Protein AF-A0A3E1KEG6-F1 (afdb_monomer_lite)

Foldseek 3Di:
DVVLVVVQQVVQWKKAKWKWFQDPNDTDTAWKWDWDDPDPPDIDIGIQDPRRIFRGKDWAAFDVVVCVVVVVDDPPDDDTDIDRIDGPDDDDGDMDIDMDIDPCCVSCVVSVPDDDDGHHDDDD

Structure (mmCIF, N/CA/C/O backbone):
data_AF-A0A3E1KEG6-F1
#
_entry.id   AF-A0A3E1KEG6-F1
#
loop_
_atom_site.group_PDB
_atom_site.id
_atom_site.type_symbol
_atom_site.label_atom_id
_atom_site.label_alt_id
_atom_site.label_comp_id
_atom_site.label_asym_id
_atom_site.label_entity_id
_atom_site.label_seq_id
_atom_site.pdbx_PDB_ins_code
_atom_site.Cartn_x
_atom_site.Cartn_y
_atom_site.Cartn_z
_atom_site.occupancy
_atom_site.B_iso_or_equiv
_atom_site.auth_seq_id
_atom_site.auth_comp_id
_atom_site.auth_asym_id
_atom_site.auth_atom_id
_atom_site.pdbx_PDB_model_num
ATOM 1 N N . MET A 1 1 ? 14.855 -6.630 -12.633 1.00 55.06 1 MET A N 1
ATOM 2 C CA . MET A 1 1 ? 13.921 -6.390 -11.505 1.00 55.06 1 MET A CA 1
ATOM 3 C C . MET A 1 1 ? 13.997 -4.936 -11.040 1.00 55.06 1 MET A C 1
ATOM 5 O O . MET A 1 1 ? 12.974 -4.272 -11.088 1.00 55.06 1 MET A O 1
ATOM 9 N N . ALA A 1 2 ? 15.188 -4.406 -10.714 1.00 62.53 2 ALA A N 1
ATOM 10 C CA . ALA A 1 2 ? 15.360 -2.998 -10.318 1.00 62.53 2 ALA A CA 1
ATOM 11 C C . ALA A 1 2 ? 14.877 -1.978 -11.373 1.00 62.53 2 ALA A C 1
ATOM 13 O O . ALA A 1 2 ? 14.214 -1.008 -11.029 1.00 62.53 2 ALA A O 1
ATOM 14 N N . GLU A 1 3 ? 15.127 -2.238 -12.661 1.00 75.69 3 GLU A N 1
ATOM 15 C CA . GLU A 1 3 ? 14.752 -1.324 -13.752 1.00 75.69 3 GLU A CA 1
ATOM 16 C C . GLU A 1 3 ? 13.232 -1.127 -13.895 1.00 75.69 3 GLU A C 1
ATOM 18 O O . GLU A 1 3 ? 12.767 -0.004 -14.073 1.00 75.69 3 GLU A O 1
ATOM 23 N N . ALA A 1 4 ? 12.444 -2.197 -13.739 1.00 82.62 4 ALA A N 1
ATOM 24 C CA . ALA A 1 4 ? 10.985 -2.120 -13.809 1.00 82.62 4 ALA A CA 1
ATOM 25 C C . ALA A 1 4 ? 10.396 -1.358 -12.611 1.00 82.62 4 ALA A C 1
ATOM 27 O O . ALA A 1 4 ? 9.516 -0.520 -12.785 1.00 82.62 4 ALA A O 1
ATOM 28 N N . ALA A 1 5 ? 10.910 -1.597 -11.401 1.00 84.06 5 ALA A N 1
ATOM 29 C CA . ALA A 1 5 ? 10.473 -0.874 -10.209 1.00 84.06 5 ALA A CA 1
ATOM 30 C C . ALA A 1 5 ? 10.813 0.624 -10.287 1.00 84.06 5 ALA A C 1
ATOM 32 O O . ALA A 1 5 ? 9.978 1.470 -9.960 1.00 84.06 5 ALA A O 1
ATOM 33 N N . ASP A 1 6 ? 12.004 0.966 -10.788 1.00 86.56 6 ASP A N 1
ATOM 34 C CA . ASP A 1 6 ? 12.378 2.358 -11.037 1.00 86.56 6 ASP A CA 1
ATOM 35 C C . ASP A 1 6 ? 11.494 3.013 -12.101 1.00 86.56 6 ASP A C 1
ATOM 37 O O . ASP A 1 6 ? 11.119 4.177 -11.941 1.00 86.56 6 ASP A O 1
ATOM 41 N N . ALA A 1 7 ? 11.129 2.288 -13.162 1.00 88.44 7 ALA A N 1
ATOM 42 C CA . ALA A 1 7 ? 10.196 2.776 -14.174 1.00 88.44 7 ALA A CA 1
ATOM 43 C C . ALA A 1 7 ? 8.805 3.054 -13.579 1.00 88.44 7 ALA A C 1
ATOM 45 O O . ALA A 1 7 ? 8.259 4.136 -13.795 1.00 88.44 7 ALA A O 1
ATOM 46 N N . LEU A 1 8 ? 8.266 2.136 -12.768 1.00 90.62 8 LEU A N 1
ATOM 47 C CA . LEU A 1 8 ? 6.974 2.309 -12.090 1.00 90.62 8 LEU A CA 1
ATOM 48 C C . LEU A 1 8 ? 6.974 3.504 -11.128 1.00 90.62 8 LEU A C 1
ATOM 50 O O . LEU A 1 8 ? 6.025 4.289 -11.120 1.00 90.62 8 LEU A O 1
ATOM 54 N N . ARG A 1 9 ? 8.052 3.693 -10.357 1.00 89.75 9 ARG A N 1
ATOM 55 C CA . ARG A 1 9 ? 8.211 4.862 -9.479 1.00 89.75 9 ARG A CA 1
ATOM 56 C C . ARG A 1 9 ? 8.274 6.166 -10.280 1.00 89.75 9 ARG A C 1
ATOM 58 O O . ARG A 1 9 ? 7.600 7.137 -9.940 1.00 89.75 9 ARG A O 1
ATOM 65 N N . LYS A 1 10 ? 9.055 6.195 -11.366 1.00 89.38 10 LYS A N 1
ATOM 66 C CA . LYS A 1 10 ? 9.184 7.371 -12.248 1.00 89.38 10 LYS A CA 1
ATOM 67 C C . LYS A 1 10 ? 7.881 7.722 -12.963 1.00 89.38 10 LYS A C 1
ATOM 69 O O . LYS A 1 10 ? 7.638 8.901 -13.200 1.00 89.38 10 LYS A O 1
ATOM 74 N N . ALA A 1 11 ? 7.053 6.726 -13.268 1.00 89.81 11 ALA A N 1
ATOM 75 C CA . ALA A 1 11 ? 5.766 6.919 -13.921 1.00 89.81 11 ALA A CA 1
ATOM 76 C C . ALA A 1 11 ? 4.729 7.642 -13.048 1.00 89.81 11 ALA A C 1
ATOM 78 O O . ALA A 1 11 ? 3.739 8.119 -13.590 1.00 89.81 11 ALA A O 1
ATOM 79 N N . LYS A 1 12 ? 4.950 7.745 -11.724 1.00 90.88 12 LYS A N 1
ATOM 80 C CA . LYS A 1 12 ? 4.058 8.446 -10.781 1.00 90.88 12 LYS A CA 1
ATOM 81 C C . LYS A 1 12 ? 2.587 8.058 -10.960 1.00 90.88 12 LYS A C 1
ATOM 83 O O . LYS A 1 12 ? 1.719 8.907 -11.120 1.00 90.88 12 LYS A O 1
ATOM 88 N N . ILE A 1 13 ? 2.339 6.749 -10.960 1.00 92.12 13 ILE A N 1
ATOM 89 C CA . ILE A 1 13 ? 1.006 6.173 -11.151 1.00 92.12 13 ILE A CA 1
ATOM 90 C C . ILE A 1 13 ? 0.112 6.644 -9.997 1.00 92.12 13 ILE A C 1
ATOM 92 O O . ILE A 1 13 ? 0.355 6.234 -8.860 1.00 92.12 13 ILE A O 1
ATOM 96 N N . PRO A 1 14 ? -0.897 7.495 -10.240 1.00 93.56 14 PRO A N 1
ATOM 97 C CA . PRO A 1 14 ? -1.737 7.996 -9.174 1.00 93.56 14 PRO A CA 1
ATOM 98 C C . PRO A 1 14 ? -2.696 6.899 -8.711 1.00 93.56 14 PRO A C 1
ATOM 100 O O . PRO A 1 14 ? -3.155 6.062 -9.494 1.00 93.56 14 PRO A O 1
ATOM 103 N N . ALA A 1 15 ? -3.025 6.922 -7.428 1.00 95.50 15 ALA A N 1
ATOM 104 C CA . ALA A 1 15 ? -4.007 6.038 -6.832 1.00 95.50 15 ALA A CA 1
ATOM 105 C C . ALA A 1 15 ? -4.859 6.793 -5.813 1.00 95.50 15 ALA A C 1
ATOM 107 O O . ALA A 1 15 ? -4.454 7.826 -5.280 1.00 95.50 15 ALA A O 1
ATOM 108 N N . LYS A 1 16 ? -6.036 6.247 -5.522 1.00 96.38 16 LYS A N 1
ATOM 109 C CA . LYS A 1 16 ? -6.786 6.563 -4.311 1.00 96.38 16 LYS A CA 1
ATOM 110 C C . LYS A 1 16 ? -6.788 5.342 -3.415 1.00 96.38 16 LYS A C 1
ATOM 112 O O . LYS A 1 16 ? -7.198 4.269 -3.861 1.00 96.38 16 LYS A O 1
ATOM 117 N N . VAL A 1 17 ? -6.309 5.509 -2.189 1.00 96.31 17 VAL A N 1
ATOM 118 C CA . VAL A 1 17 ? -6.234 4.455 -1.181 1.00 96.31 17 VAL A CA 1
ATOM 119 C C . VAL A 1 17 ? -6.957 4.925 0.065 1.00 96.31 17 VAL A C 1
ATOM 121 O O . VAL A 1 17 ? -6.618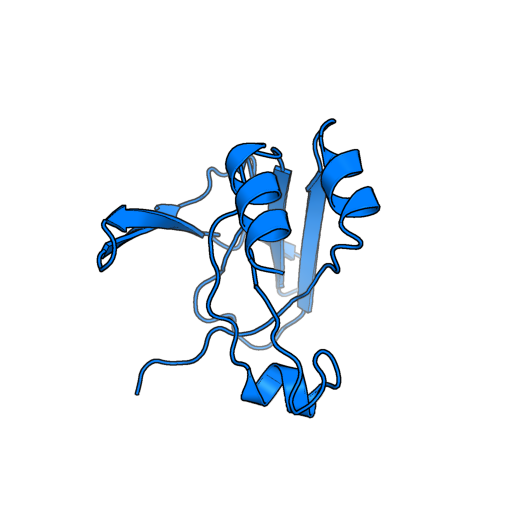 5.963 0.626 1.00 96.31 17 VAL A O 1
ATOM 124 N N . GLN A 1 18 ? -7.945 4.152 0.494 1.00 95.94 18 GLN A N 1
ATOM 125 C CA . GLN A 1 18 ? -8.698 4.402 1.715 1.00 95.94 18 GLN A CA 1
ATOM 126 C C . GLN A 1 18 ? -8.793 3.102 2.499 1.00 95.94 18 GLN A C 1
ATOM 128 O O . GLN A 1 18 ? -9.002 2.031 1.923 1.00 95.94 18 GLN A O 1
ATOM 133 N N . LEU A 1 19 ? -8.637 3.195 3.812 1.00 95.44 19 LEU A N 1
ATOM 134 C CA . LEU A 1 19 ? -8.743 2.058 4.707 1.00 95.44 19 LEU A CA 1
ATOM 135 C C . LEU A 1 19 ? -9.741 2.403 5.802 1.00 95.44 19 LEU A C 1
ATOM 137 O O . LEU A 1 19 ? -9.622 3.435 6.455 1.00 95.44 19 LEU A O 1
ATOM 141 N N . TYR A 1 20 ? -10.711 1.521 6.003 1.00 94.56 20 TYR A N 1
ATOM 142 C CA . TYR A 1 20 ? -11.704 1.661 7.057 1.00 94.56 20 TYR A CA 1
ATOM 143 C C . TYR A 1 20 ? -11.668 0.439 7.960 1.00 94.56 20 TYR A C 1
ATOM 145 O O . TYR A 1 20 ? -11.681 -0.690 7.470 1.00 94.56 20 TYR A O 1
ATOM 153 N N . GLN A 1 21 ? -11.661 0.656 9.268 1.00 94.38 21 GLN A N 1
ATOM 154 C CA . GLN A 1 21 ? -11.885 -0.390 10.254 1.00 94.38 21 GLN A CA 1
ATOM 155 C C . GLN A 1 21 ? -13.383 -0.528 10.508 1.00 94.38 21 GLN A C 1
ATOM 157 O O . GLN A 1 21 ? -14.091 0.468 10.659 1.00 94.38 21 GLN A O 1
ATOM 162 N N . ILE A 1 22 ? -13.878 -1.761 10.561 1.00 94.00 22 ILE A N 1
ATOM 163 C CA . ILE A 1 22 ? -15.266 -2.046 10.917 1.00 94.00 22 ILE A CA 1
ATOM 164 C C . ILE A 1 22 ? -15.340 -2.243 12.434 1.00 94.00 22 ILE A C 1
ATOM 166 O O . ILE A 1 22 ? -14.899 -3.267 12.958 1.00 94.00 22 ILE A O 1
ATOM 170 N N . GLU A 1 23 ? -15.938 -1.284 13.134 1.00 90.44 23 GLU A N 1
ATOM 171 C CA . GLU A 1 23 ? -16.158 -1.312 14.580 1.00 90.44 23 GLU A CA 1
ATOM 172 C C . GLU A 1 23 ? -17.654 -1.254 14.889 1.00 90.44 23 GLU A C 1
ATOM 174 O O . GLU A 1 23 ? -18.334 -0.297 14.531 1.00 90.44 23 GLU A O 1
ATOM 179 N N . GLN A 1 24 ? -18.188 -2.285 15.555 1.00 84.25 24 GLN A N 1
ATOM 180 C CA . GLN A 1 24 ? -19.588 -2.330 16.018 1.00 84.25 24 GLN A CA 1
ATOM 181 C C . GLN A 1 24 ? -20.622 -1.946 14.931 1.00 84.25 24 GLN A C 1
ATOM 183 O O . GLN A 1 24 ? -21.621 -1.282 15.203 1.00 84.25 24 GLN A O 1
ATOM 188 N N . GLY A 1 25 ? -20.373 -2.351 13.679 1.00 82.31 25 GLY A N 1
ATOM 189 C CA . GLY A 1 25 ? -21.246 -2.058 12.536 1.00 82.31 25 GLY A CA 1
ATOM 190 C C . GLY A 1 25 ? -21.064 -0.668 11.911 1.00 82.31 25 GLY A C 1
ATOM 191 O O . GLY A 1 25 ? -21.838 -0.301 11.030 1.00 82.31 25 GLY A O 1
ATOM 192 N N . ARG A 1 26 ? -20.056 0.102 12.332 1.00 89.06 26 ARG A N 1
ATOM 193 C CA . ARG A 1 26 ? -19.655 1.383 11.735 1.00 89.06 26 ARG A CA 1
ATOM 194 C C . ARG A 1 26 ? -18.272 1.274 11.106 1.00 89.06 26 ARG A C 1
ATOM 196 O O . ARG A 1 26 ? -17.449 0.472 11.531 1.00 89.06 26 ARG A O 1
ATOM 203 N N . THR A 1 27 ? -18.022 2.102 10.101 1.00 91.06 27 THR A N 1
ATOM 204 C CA . THR A 1 27 ? -16.705 2.252 9.478 1.00 91.06 27 THR A CA 1
ATOM 205 C C . THR A 1 27 ? -15.987 3.452 10.080 1.00 91.06 27 THR A C 1
ATOM 207 O O . THR A 1 27 ? -16.487 4.574 9.987 1.00 91.06 27 THR A O 1
ATOM 210 N N . VAL A 1 28 ? -14.823 3.216 10.675 1.00 92.12 28 VAL A N 1
ATOM 211 C CA . VAL A 1 28 ? -13.912 4.252 11.171 1.00 92.12 28 VAL A CA 1
ATOM 212 C C . VAL A 1 28 ? -12.765 4.383 10.178 1.00 92.12 28 VAL A C 1
ATOM 214 O O . VAL A 1 28 ? -12.163 3.382 9.798 1.00 92.12 28 VAL A O 1
ATOM 217 N N . GLU A 1 29 ? -12.496 5.600 9.712 1.00 92.75 29 GLU A N 1
ATOM 218 C CA . GLU A 1 29 ? -11.382 5.858 8.799 1.00 92.75 29 GLU A CA 1
ATOM 219 C C . GLU A 1 29 ? -10.045 5.636 9.510 1.00 92.75 29 GLU A C 1
ATOM 221 O O . GLU A 1 29 ? -9.835 6.104 10.630 1.00 92.75 29 GLU A O 1
ATOM 226 N N . VAL A 1 30 ? -9.149 4.904 8.854 1.00 93.69 30 VAL A N 1
ATOM 227 C CA . VAL A 1 30 ? -7.801 4.637 9.344 1.00 93.69 30 VAL A CA 1
ATOM 228 C C . VAL A 1 30 ? -6.841 5.606 8.675 1.00 93.69 30 VAL A C 1
ATOM 230 O O . VAL A 1 30 ? -6.792 5.696 7.449 1.00 93.69 30 VAL A O 1
ATOM 233 N N . GLU A 1 31 ? -6.038 6.298 9.483 1.00 94.12 31 GLU A N 1
ATOM 234 C CA . GLU A 1 31 ? -4.997 7.175 8.962 1.00 94.12 31 GLU A CA 1
ATOM 235 C C . GLU A 1 31 ? -3.960 6.362 8.178 1.00 94.12 31 GLU A C 1
ATOM 237 O O . GLU A 1 31 ? -3.330 5.435 8.694 1.00 94.12 31 GLU A O 1
ATOM 242 N N . LEU A 1 32 ? -3.773 6.740 6.915 1.00 94.81 32 LEU A N 1
ATOM 243 C CA . LEU A 1 32 ? -2.748 6.178 6.055 1.00 94.81 32 LEU A CA 1
ATOM 244 C C . LEU A 1 32 ? -1.607 7.175 5.879 1.00 94.81 32 LEU A C 1
ATOM 246 O O . LEU A 1 32 ? -1.799 8.388 5.818 1.00 94.81 32 LEU A O 1
ATOM 250 N N . LYS A 1 33 ? -0.400 6.643 5.744 1.00 94.12 33 LYS A N 1
ATOM 251 C CA . LYS A 1 33 ? 0.829 7.386 5.487 1.00 94.12 33 LYS A CA 1
ATOM 252 C C . LYS A 1 33 ? 1.503 6.847 4.242 1.00 94.12 33 LYS A C 1
ATOM 254 O O . LYS A 1 33 ? 1.283 5.712 3.829 1.00 94.12 33 LYS A O 1
ATOM 259 N N . ARG A 1 34 ? 2.377 7.650 3.659 1.00 92.62 34 ARG A N 1
ATOM 260 C CA . ARG A 1 34 ? 3.272 7.235 2.583 1.00 92.62 34 ARG A CA 1
ATOM 261 C C . ARG A 1 34 ? 4.699 7.616 2.928 1.00 92.62 34 ARG A C 1
ATOM 263 O O . ARG A 1 34 ? 4.945 8.695 3.469 1.00 92.62 34 ARG A O 1
ATOM 270 N N . SER A 1 35 ? 5.633 6.745 2.583 1.00 89.56 35 SER A N 1
ATOM 271 C CA . SER A 1 35 ? 7.053 7.070 2.617 1.00 89.56 35 SER A CA 1
ATOM 272 C C . SER A 1 35 ? 7.401 8.005 1.470 1.00 89.56 35 SER A C 1
ATOM 274 O O . SER A 1 35 ? 6.920 7.815 0.356 1.00 89.56 35 SER A O 1
ATOM 276 N N . ARG A 1 36 ? 8.302 8.949 1.704 1.00 87.56 36 ARG A N 1
ATOM 277 C CA . ARG A 1 36 ? 8.965 9.745 0.678 1.00 87.56 36 ARG A CA 1
ATOM 278 C C . ARG A 1 36 ? 10.457 9.748 0.968 1.00 87.56 36 ARG A C 1
ATOM 280 O O . ARG A 1 36 ? 10.888 10.223 2.014 1.00 87.56 36 ARG A O 1
ATOM 287 N N . TRP A 1 37 ? 11.252 9.238 0.038 1.00 79.25 37 TRP A N 1
ATOM 288 C CA . TRP A 1 37 ? 12.707 9.276 0.168 1.00 79.25 37 TRP A CA 1
ATOM 289 C C . TRP A 1 37 ? 13.205 10.693 -0.126 1.00 79.25 37 TRP A C 1
ATOM 291 O O . TRP A 1 37 ? 13.071 11.183 -1.248 1.00 79.25 37 TRP A O 1
ATOM 301 N N . VAL A 1 38 ? 13.751 11.362 0.890 1.00 82.12 38 VAL A N 1
ATOM 302 C CA . VAL A 1 38 ? 14.325 12.715 0.771 1.00 82.12 38 VAL A CA 1
ATOM 303 C C . VAL A 1 38 ? 15.813 12.627 0.423 1.00 82.12 38 VAL A C 1
ATOM 305 O O . VAL A 1 38 ? 16.322 13.420 -0.367 1.00 82.12 38 VAL A O 1
ATOM 308 N N . SER A 1 39 ? 16.503 11.607 0.936 1.00 78.19 39 SER A N 1
ATOM 309 C CA . SER A 1 39 ? 17.881 11.265 0.578 1.00 78.19 39 SER A CA 1
ATOM 310 C C . SER A 1 39 ? 18.082 9.747 0.620 1.00 78.19 39 SER A C 1
ATOM 312 O O . SER A 1 39 ? 17.171 9.007 0.977 1.00 78.19 39 SER A O 1
ATOM 314 N N . ARG A 1 40 ? 19.279 9.246 0.279 1.00 73.00 40 ARG A N 1
ATOM 315 C CA . ARG A 1 40 ? 19.577 7.797 0.294 1.00 73.00 40 ARG A CA 1
ATOM 316 C C . ARG A 1 40 ? 19.366 7.141 1.668 1.00 73.00 40 ARG A C 1
ATOM 318 O O . ARG A 1 40 ? 19.144 5.938 1.717 1.00 73.00 40 ARG A O 1
ATOM 325 N N . ASN A 1 41 ? 19.435 7.916 2.751 1.00 76.81 41 ASN A N 1
ATOM 326 C CA . ASN A 1 41 ? 19.343 7.416 4.124 1.00 76.81 41 ASN A CA 1
ATOM 327 C C . ASN A 1 41 ? 18.186 8.046 4.916 1.00 76.81 41 ASN A C 1
ATOM 329 O O . ASN A 1 41 ? 18.063 7.787 6.110 1.00 76.81 41 ASN A O 1
ATOM 333 N N . GLU A 1 42 ? 17.354 8.869 4.277 1.00 81.69 42 GLU A N 1
ATOM 334 C CA . GLU A 1 42 ? 16.304 9.630 4.949 1.00 81.69 42 GLU A CA 1
ATOM 335 C C . GLU A 1 42 ? 14.959 9.428 4.259 1.00 81.69 42 GLU A C 1
ATOM 337 O O . GLU A 1 42 ? 14.801 9.688 3.061 1.00 81.69 42 GLU A O 1
ATOM 342 N N . VAL A 1 43 ? 13.992 8.969 5.051 1.00 84.44 43 VAL A N 1
ATOM 343 C CA . VAL A 1 43 ? 12.613 8.737 4.634 1.00 84.44 43 VAL A CA 1
ATOM 344 C C . VAL A 1 43 ? 11.708 9.604 5.488 1.00 84.44 43 VAL A C 1
ATOM 346 O O . VAL A 1 43 ? 11.657 9.450 6.707 1.00 84.44 43 VAL A O 1
ATOM 349 N N . GLU A 1 44 ? 10.973 10.487 4.831 1.00 89.19 44 GLU A N 1
ATOM 350 C CA . GLU A 1 44 ? 9.892 11.257 5.424 1.00 89.19 44 GLU A CA 1
ATOM 351 C C . GLU A 1 44 ? 8.590 10.451 5.339 1.00 89.19 44 GLU A C 1
ATOM 353 O O . GLU A 1 44 ? 8.308 9.817 4.320 1.00 89.19 44 GLU A O 1
ATOM 358 N N . TRP A 1 45 ? 7.784 10.475 6.400 1.00 89.81 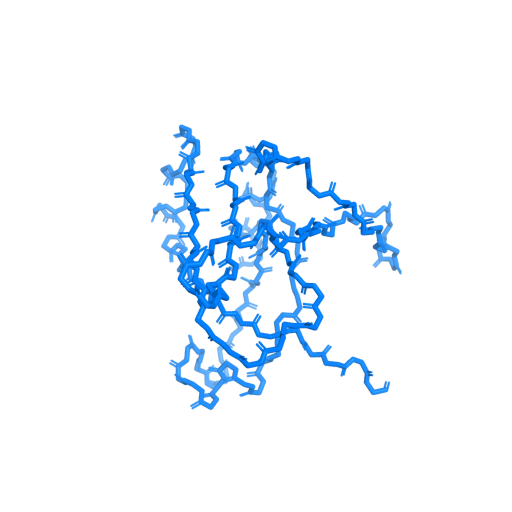45 TRP A N 1
ATOM 359 C CA . TRP A 1 45 ? 6.449 9.877 6.410 1.00 89.81 45 TRP A CA 1
ATOM 360 C C . TRP A 1 45 ? 5.406 10.977 6.319 1.00 89.81 45 TRP A C 1
ATOM 362 O O . TRP A 1 45 ? 5.298 11.813 7.212 1.00 89.81 45 TRP A O 1
ATOM 372 N N . LEU A 1 46 ? 4.640 10.968 5.234 1.00 92.12 46 LEU A N 1
ATOM 373 C CA . LEU A 1 46 ? 3.603 11.955 4.963 1.00 92.12 46 LEU A CA 1
ATOM 374 C C . L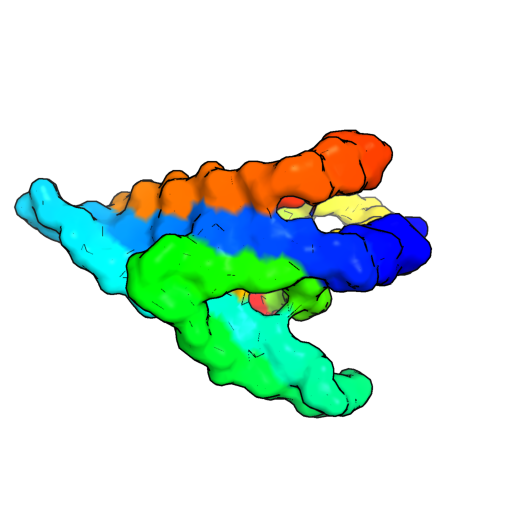EU A 1 46 ? 2.232 11.314 5.141 1.00 92.12 46 LEU A C 1
ATOM 376 O O . LEU A 1 46 ? 1.968 10.270 4.543 1.00 92.12 46 LEU A O 1
ATOM 380 N N . THR A 1 47 ? 1.351 11.949 5.908 1.00 94.19 47 THR A N 1
ATOM 381 C CA . THR A 1 47 ? -0.054 11.539 5.998 1.00 94.19 47 THR A CA 1
ATOM 382 C C . THR A 1 47 ? -0.732 11.700 4.637 1.00 94.19 47 THR A C 1
ATOM 384 O O . THR A 1 47 ? -0.554 12.711 3.950 1.00 94.19 47 THR A O 1
ATOM 387 N N . ILE A 1 48 ? -1.474 10.678 4.221 1.00 94.44 48 ILE A N 1
ATOM 388 C CA . ILE A 1 48 ? -2.299 10.707 3.014 1.00 94.44 48 ILE A CA 1
ATOM 389 C C . ILE A 1 48 ? -3.550 11.543 3.326 1.00 94.44 48 ILE A C 1
ATOM 391 O O . ILE A 1 48 ? -4.122 11.383 4.404 1.00 94.44 48 ILE A O 1
ATOM 395 N N . PRO A 1 49 ? -3.979 12.454 2.434 1.00 92.69 49 PRO A N 1
ATOM 396 C CA . PRO A 1 49 ? -5.169 13.261 2.687 1.00 92.69 49 PRO A CA 1
ATOM 397 C C . PRO A 1 49 ? -6.432 12.391 2.800 1.00 92.69 49 PRO A C 1
ATOM 399 O O . PRO A 1 49 ? -6.481 11.290 2.258 1.00 92.69 49 PRO A O 1
ATOM 402 N N . ALA A 1 50 ? -7.483 12.909 3.441 1.00 89.19 50 ALA A N 1
ATOM 403 C CA . ALA A 1 50 ? -8.744 12.180 3.668 1.00 89.19 50 ALA A CA 1
ATOM 404 C C . ALA A 1 50 ? -9.463 11.726 2.375 1.00 89.19 50 ALA A C 1
ATOM 406 O O . ALA A 1 50 ? -10.292 10.820 2.380 1.00 89.19 50 ALA A O 1
ATOM 407 N N . ASP A 1 51 ? -9.146 12.332 1.228 1.00 92.38 51 ASP A N 1
ATOM 408 C CA . ASP A 1 51 ? -9.656 11.884 -0.074 1.00 92.38 51 ASP A CA 1
ATOM 409 C C . ASP A 1 51 ? -8.938 10.626 -0.613 1.00 92.38 51 ASP A C 1
ATOM 411 O O . ASP A 1 51 ? -9.284 10.119 -1.687 1.00 92.38 51 ASP A O 1
ATOM 415 N N . GLY A 1 52 ? -7.935 10.137 0.123 1.00 93.44 52 GLY A N 1
ATOM 416 C CA . GLY A 1 52 ? -7.127 8.967 -0.183 1.00 93.44 52 GLY A CA 1
ATOM 417 C C . GLY A 1 52 ? -6.105 9.182 -1.295 1.00 93.44 52 GLY A C 1
ATOM 418 O O . GLY A 1 52 ? -5.528 8.203 -1.769 1.00 93.44 52 GLY A O 1
ATOM 419 N N . THR A 1 53 ? -5.889 10.411 -1.775 1.00 95.06 53 THR A N 1
ATOM 420 C CA . THR A 1 53 ? -5.073 10.647 -2.973 1.00 95.06 53 THR A CA 1
ATOM 421 C C . THR A 1 53 ? -3.587 10.378 -2.719 1.00 95.06 53 THR A C 1
ATOM 423 O O . THR A 1 53 ? -2.937 11.007 -1.883 1.00 95.06 53 THR A O 1
ATOM 426 N N . VAL A 1 54 ? -3.018 9.484 -3.528 1.00 94.81 54 VAL A N 1
ATOM 427 C CA . VAL A 1 54 ? -1.599 9.126 -3.546 1.00 94.81 54 VAL A CA 1
ATOM 428 C C . VAL A 1 54 ? -1.039 9.391 -4.948 1.00 94.81 54 VAL A C 1
ATOM 430 O O . VAL A 1 54 ? -1.539 8.831 -5.922 1.00 94.81 54 VAL A O 1
ATOM 433 N N . PRO A 1 55 ? 0.016 10.208 -5.101 1.00 92.12 55 PRO A N 1
ATOM 434 C CA . PRO A 1 55 ? 0.516 10.600 -6.420 1.00 92.12 55 PRO A CA 1
ATOM 435 C C . PRO A 1 55 ? 1.455 9.570 -7.072 1.00 92.12 55 PRO A C 1
ATOM 437 O O . PRO A 1 55 ? 1.931 9.813 -8.175 1.00 92.12 55 PRO A O 1
ATOM 440 N N . GLY A 1 56 ? 1.810 8.476 -6.395 1.00 92.00 56 GLY A N 1
ATOM 441 C CA . GLY A 1 56 ? 2.771 7.512 -6.921 1.00 92.00 56 GLY A CA 1
ATOM 442 C C . GLY A 1 56 ? 3.209 6.448 -5.924 1.00 92.00 56 GLY A C 1
ATOM 443 O O . GLY A 1 56 ? 2.960 6.557 -4.724 1.00 92.00 56 GLY A O 1
ATOM 444 N N . LEU A 1 57 ? 3.894 5.442 -6.463 1.00 91.56 57 LEU A N 1
ATOM 445 C CA . LEU A 1 57 ? 4.541 4.363 -5.726 1.00 91.56 57 LEU A CA 1
ATOM 446 C C . LEU A 1 57 ? 5.902 4.794 -5.177 1.00 91.56 57 LEU A C 1
ATOM 448 O O . LEU A 1 57 ? 6.683 5.428 -5.885 1.00 91.56 57 LEU A O 1
ATOM 452 N N . GLU A 1 58 ? 6.217 4.366 -3.960 1.00 91.00 58 GLU A N 1
ATOM 453 C CA . GLU A 1 58 ? 7.513 4.583 -3.309 1.00 91.00 58 GLU A CA 1
ATOM 454 C C . GLU A 1 58 ? 8.096 3.257 -2.814 1.00 91.00 58 GLU A C 1
ATOM 456 O O . GLU A 1 58 ? 7.368 2.279 -2.649 1.00 91.00 58 GLU A O 1
ATOM 461 N N . ALA A 1 59 ? 9.416 3.197 -2.612 1.00 88.06 59 ALA A N 1
ATOM 462 C CA . ALA A 1 59 ? 10.068 1.964 -2.168 1.00 88.06 59 ALA A CA 1
ATOM 463 C C . ALA A 1 59 ? 9.551 1.535 -0.790 1.00 88.06 59 ALA A C 1
ATOM 465 O O . ALA A 1 59 ? 9.475 2.359 0.123 1.00 88.06 59 ALA A O 1
ATOM 466 N N . ALA A 1 60 ? 9.223 0.251 -0.663 1.00 86.50 60 ALA A N 1
ATOM 467 C CA . ALA A 1 60 ? 8.700 -0.348 0.556 1.00 86.50 60 ALA A CA 1
ATOM 468 C C . ALA A 1 60 ? 9.689 -1.350 1.167 1.00 86.50 60 ALA A C 1
ATOM 470 O O . ALA A 1 60 ? 10.630 -1.805 0.515 1.00 86.50 60 ALA A O 1
ATOM 471 N N . ASP A 1 61 ? 9.457 -1.666 2.434 1.00 82.62 61 ASP A N 1
ATOM 472 C CA . ASP A 1 61 ? 10.230 -2.585 3.265 1.00 82.62 61 ASP A CA 1
ATOM 473 C C . ASP A 1 61 ? 9.285 -3.555 3.991 1.00 82.62 61 ASP A C 1
ATOM 475 O O . ASP A 1 61 ? 9.236 -3.608 5.227 1.00 82.62 61 ASP A O 1
ATOM 479 N N . ALA A 1 62 ? 8.485 -4.301 3.222 1.00 86.06 62 ALA A N 1
ATOM 480 C CA . ALA A 1 62 ? 7.647 -5.329 3.816 1.00 86.06 62 ALA A CA 1
ATOM 481 C C . ALA A 1 62 ? 8.524 -6.417 4.451 1.00 86.06 62 ALA A C 1
ATOM 483 O O . ALA A 1 62 ? 9.666 -6.675 4.057 1.00 86.06 62 ALA A O 1
ATOM 484 N N . ASP A 1 63 ? 7.992 -7.040 5.493 1.00 87.12 63 ASP A N 1
ATOM 485 C CA . ASP A 1 63 ? 8.686 -8.081 6.222 1.00 87.12 63 ASP A CA 1
ATOM 486 C C . ASP A 1 63 ? 8.831 -9.335 5.353 1.00 87.12 63 ASP A C 1
ATOM 488 O O . ASP A 1 63 ? 7.879 -10.083 5.119 1.00 87.12 63 ASP A O 1
ATOM 492 N N . ARG A 1 64 ? 10.046 -9.557 4.842 1.00 86.12 64 ARG A N 1
ATOM 493 C CA . ARG A 1 64 ? 10.333 -10.654 3.910 1.00 86.12 64 ARG A CA 1
ATOM 494 C C . ARG A 1 64 ? 10.075 -12.030 4.522 1.00 86.12 64 ARG A C 1
ATOM 496 O O . ARG A 1 64 ? 9.692 -12.937 3.789 1.00 86.12 64 ARG A O 1
ATOM 503 N N . GLU A 1 65 ? 10.312 -12.196 5.821 1.00 87.38 65 GLU A N 1
ATOM 504 C CA . GLU A 1 65 ? 10.072 -13.459 6.527 1.00 87.38 65 GLU A CA 1
ATOM 505 C C . GLU A 1 65 ? 8.576 -13.790 6.523 1.00 87.38 65 GLU A C 1
ATOM 507 O O . GLU A 1 65 ? 8.190 -14.836 6.006 1.00 87.38 65 GLU A O 1
ATOM 512 N N . SER A 1 66 ? 7.730 -12.835 6.913 1.00 87.12 66 SER A N 1
ATOM 513 C CA . SER A 1 66 ? 6.269 -12.959 6.839 1.00 87.12 66 SER A CA 1
ATOM 514 C C . SER A 1 66 ? 5.779 -13.241 5.414 1.00 87.12 66 SER A C 1
ATOM 516 O O . SER A 1 66 ? 4.889 -14.065 5.203 1.00 87.12 66 SER A O 1
ATOM 518 N N . LEU A 1 67 ? 6.360 -12.584 4.402 1.00 88.62 67 LEU A N 1
ATOM 519 C CA . LEU A 1 67 ? 6.004 -12.837 3.002 1.00 88.62 67 LEU A CA 1
ATOM 520 C C . LEU A 1 67 ? 6.386 -14.252 2.536 1.00 88.62 67 LEU A C 1
ATOM 522 O O . LEU A 1 67 ? 5.660 -14.836 1.726 1.00 88.62 67 LEU A O 1
ATOM 526 N N . LEU A 1 68 ? 7.522 -14.787 3.000 1.00 89.50 68 LEU A N 1
ATOM 527 C CA . LEU A 1 68 ? 7.966 -16.154 2.701 1.00 89.50 68 LEU A CA 1
ATOM 528 C C . LEU A 1 68 ? 7.040 -17.178 3.361 1.00 89.50 68 LEU A C 1
ATOM 530 O O . LEU A 1 68 ? 6.594 -18.107 2.690 1.00 89.50 68 LEU A O 1
ATOM 534 N N . GLU A 1 69 ? 6.718 -16.990 4.642 1.00 87.88 69 GLU A N 1
ATOM 535 C CA . GLU A 1 69 ? 5.805 -17.862 5.391 1.00 87.88 69 GLU A CA 1
ATOM 536 C C . GLU A 1 69 ? 4.398 -17.886 4.779 1.00 87.88 69 GLU A C 1
ATOM 538 O O . GLU A 1 69 ? 3.774 -18.942 4.689 1.00 87.88 69 GLU A O 1
ATOM 543 N N . ALA A 1 70 ? 3.924 -16.742 4.275 1.00 87.25 70 ALA A N 1
ATOM 544 C CA . ALA A 1 70 ? 2.651 -16.633 3.565 1.00 87.25 70 ALA A CA 1
ATOM 545 C C . ALA A 1 70 ? 2.688 -17.179 2.120 1.00 87.25 70 ALA A C 1
ATOM 547 O O . ALA A 1 70 ? 1.666 -17.165 1.432 1.00 87.25 70 ALA A O 1
ATOM 548 N N . GLY A 1 71 ? 3.851 -17.617 1.621 1.00 87.69 71 GLY A N 1
ATOM 549 C CA . GLY A 1 71 ? 4.024 -18.098 0.246 1.00 87.69 71 GLY A CA 1
ATOM 550 C C . GLY A 1 71 ? 3.860 -17.014 -0.828 1.00 87.69 71 GLY A C 1
ATOM 551 O O . GLY A 1 71 ? 3.666 -17.328 -2.004 1.00 87.69 71 GLY A O 1
ATOM 552 N N . LEU A 1 72 ? 3.926 -15.734 -0.447 1.00 86.12 72 LEU A N 1
ATOM 553 C CA . LEU A 1 72 ? 3.772 -14.589 -1.353 1.00 86.12 72 LEU A CA 1
ATOM 554 C C . LEU A 1 72 ? 5.053 -14.302 -2.141 1.00 86.12 72 LEU A C 1
ATOM 556 O O . LEU A 1 72 ? 4.999 -13.772 -3.256 1.00 86.12 72 LEU A O 1
ATOM 560 N N . VAL A 1 73 ? 6.198 -14.691 -1.581 1.00 86.94 73 VAL A N 1
ATOM 561 C CA . VAL A 1 73 ? 7.512 -14.633 -2.224 1.00 86.94 73 VAL A CA 1
ATOM 562 C C . VAL A 1 73 ? 8.218 -15.982 -2.105 1.00 86.94 73 VAL A C 1
ATOM 564 O O . VAL A 1 73 ? 7.978 -16.753 -1.183 1.00 86.94 73 VAL A O 1
ATOM 567 N N . ALA A 1 74 ? 9.099 -16.276 -3.060 1.00 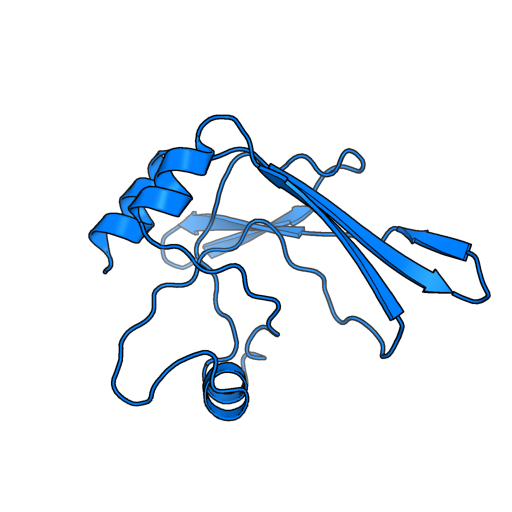86.44 74 ALA A N 1
ATOM 568 C CA . ALA A 1 74 ? 9.879 -17.512 -3.094 1.00 86.44 74 ALA A CA 1
ATOM 569 C C . ALA A 1 74 ? 11.283 -17.320 -2.501 1.00 86.44 74 ALA A C 1
ATOM 571 O O . ALA A 1 74 ? 11.918 -16.274 -2.691 1.00 86.44 74 ALA A O 1
ATOM 572 N N . GLN A 1 75 ? 11.803 -18.357 -1.841 1.00 86.62 75 GLN A N 1
ATOM 573 C CA . GLN A 1 75 ? 13.179 -18.369 -1.349 1.00 86.62 75 GLN A CA 1
ATOM 574 C C . GLN A 1 75 ? 14.171 -18.233 -2.517 1.00 86.62 75 GLN A C 1
ATOM 576 O O . GLN A 1 75 ? 13.969 -18.787 -3.594 1.00 86.62 75 GLN A O 1
ATOM 581 N N . GLY A 1 76 ? 15.243 -17.460 -2.319 1.00 82.31 76 GLY A N 1
ATOM 582 C CA . GLY A 1 76 ? 16.287 -17.261 -3.335 1.00 82.31 76 GLY A CA 1
ATOM 583 C C . GLY A 1 76 ? 15.904 -16.343 -4.504 1.00 82.31 76 GLY A C 1
ATOM 584 O O . GLY A 1 76 ? 16.763 -16.028 -5.323 1.00 82.31 76 GLY A O 1
ATOM 585 N N . VAL A 1 77 ? 14.661 -15.856 -4.568 1.00 82.81 77 VAL A N 1
ATOM 586 C CA . VAL A 1 77 ? 14.227 -14.882 -5.577 1.00 82.81 77 VAL A CA 1
ATOM 587 C C . VAL A 1 77 ? 14.278 -13.470 -4.988 1.00 82.81 77 VAL A C 1
ATOM 589 O O . VAL A 1 77 ? 13.868 -13.236 -3.848 1.00 82.81 77 VAL A O 1
ATOM 592 N N . ALA A 1 78 ? 14.824 -12.530 -5.761 1.00 79.88 78 ALA A N 1
ATOM 593 C CA . ALA A 1 78 ? 14.850 -11.116 -5.409 1.00 79.88 78 ALA A CA 1
ATOM 594 C C . ALA A 1 78 ? 13.530 -10.455 -5.818 1.00 79.88 78 ALA A C 1
ATOM 596 O O . ALA A 1 78 ? 13.160 -10.492 -6.991 1.00 79.88 78 ALA A O 1
ATOM 597 N N . TYR A 1 79 ? 12.857 -9.828 -4.859 1.00 80.81 79 TYR A N 1
ATOM 598 C CA . TYR A 1 79 ? 11.655 -9.032 -5.084 1.00 80.81 79 TYR A CA 1
ATOM 599 C C . TYR A 1 79 ? 11.984 -7.563 -4.837 1.00 80.81 79 TYR A C 1
ATOM 601 O O . TYR A 1 79 ? 12.843 -7.236 -4.019 1.00 80.81 79 TYR A O 1
ATOM 609 N N . THR A 1 80 ? 11.328 -6.676 -5.578 1.00 86.44 80 THR A N 1
ATOM 610 C CA . THR A 1 80 ? 11.362 -5.239 -5.309 1.00 86.44 80 THR A CA 1
ATOM 611 C C . THR A 1 80 ? 9.955 -4.811 -4.956 1.00 86.44 80 THR A C 1
ATOM 613 O O . THR A 1 80 ? 9.028 -5.033 -5.734 1.00 86.44 80 THR A O 1
ATOM 616 N N . GLU A 1 81 ? 9.806 -4.231 -3.775 1.00 88.19 81 GLU A N 1
ATOM 617 C CA . GLU A 1 81 ? 8.515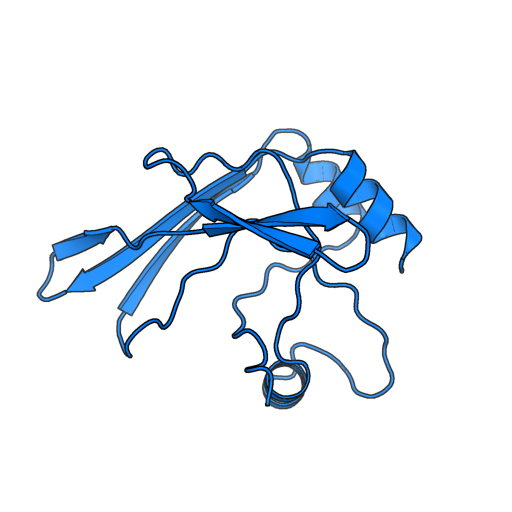 -3.875 -3.212 1.00 88.19 81 GLU A CA 1
ATOM 618 C C . GLU A 1 81 ? 8.307 -2.373 -3.319 1.00 88.19 81 GLU A C 1
ATOM 620 O O . GLU A 1 81 ? 9.191 -1.565 -3.020 1.00 88.19 81 GLU A O 1
ATOM 625 N N . LEU A 1 82 ? 7.113 -2.009 -3.767 1.00 91.19 82 LEU A N 1
ATOM 626 C CA . LEU A 1 82 ? 6.662 -0.636 -3.859 1.00 91.19 82 LEU A CA 1
ATOM 627 C C . LEU A 1 82 ? 5.342 -0.516 -3.098 1.00 91.19 82 LEU A C 1
ATOM 629 O O . LEU A 1 82 ? 4.543 -1.452 -3.093 1.00 91.19 82 LEU A O 1
ATOM 633 N N . SER A 1 83 ? 5.096 0.634 -2.481 1.00 93.00 83 SER A N 1
ATOM 634 C CA . SER A 1 83 ? 3.876 0.902 -1.722 1.00 93.00 83 SER A CA 1
ATOM 635 C C . SER A 1 83 ? 3.214 2.199 -2.170 1.00 93.00 83 SER A C 1
ATOM 637 O O . SER A 1 83 ? 3.883 3.171 -2.522 1.00 93.00 83 SER A O 1
ATOM 639 N N . PHE A 1 84 ? 1.879 2.200 -2.158 1.00 94.06 84 PHE A N 1
ATOM 640 C CA . PHE A 1 84 ? 1.078 3.422 -2.253 1.00 94.06 84 PHE A CA 1
ATOM 641 C C . PHE A 1 84 ? 0.853 4.041 -0.871 1.00 94.06 84 PHE A C 1
ATOM 643 O O . PHE A 1 84 ? 0.895 5.257 -0.709 1.00 94.06 84 PHE A O 1
ATOM 650 N N . ALA A 1 85 ? 0.598 3.191 0.123 1.00 93.88 85 ALA A N 1
ATOM 651 C CA . ALA A 1 85 ? 0.213 3.590 1.462 1.00 93.88 85 ALA A CA 1
ATOM 652 C C . ALA A 1 85 ? 0.698 2.569 2.494 1.00 93.88 85 ALA A C 1
ATOM 654 O O . ALA A 1 85 ? 0.954 1.404 2.183 1.00 93.88 85 ALA A O 1
ATOM 655 N N . SER A 1 86 ? 0.792 3.009 3.737 1.00 92.19 86 SER A N 1
ATOM 656 C CA . SER A 1 86 ? 1.050 2.203 4.922 1.00 92.19 86 SER A CA 1
ATOM 657 C C . SER A 1 86 ? 0.203 2.739 6.064 1.00 92.19 86 SER A C 1
ATOM 659 O O . SER A 1 86 ? 0.054 3.949 6.204 1.00 92.19 86 SER A O 1
ATOM 661 N N . ALA A 1 87 ? -0.339 1.847 6.880 1.00 90.62 87 ALA A N 1
ATOM 662 C CA . ALA A 1 87 ? -0.914 2.216 8.164 1.00 90.62 87 ALA A CA 1
ATOM 663 C C . ALA A 1 87 ? 0.110 1.936 9.269 1.00 90.62 87 ALA A C 1
ATOM 665 O O . ALA A 1 87 ? 0.944 1.034 9.132 1.00 90.62 87 ALA A O 1
ATOM 666 N N . ASP A 1 88 ? 0.031 2.689 10.364 1.00 83.56 88 ASP A N 1
ATOM 667 C CA . ASP A 1 88 ? 0.703 2.305 11.606 1.00 83.56 88 ASP A CA 1
ATOM 668 C C . ASP A 1 88 ? -0.003 1.091 12.237 1.00 83.56 88 ASP A C 1
ATOM 670 O O . ASP A 1 88 ? -0.902 0.506 11.637 1.00 83.56 88 ASP A O 1
ATOM 674 N N . ALA A 1 89 ? 0.440 0.668 13.424 1.00 80.94 89 ALA A N 1
ATOM 675 C CA . ALA A 1 89 ? -0.028 -0.543 14.096 1.00 80.94 89 ALA A CA 1
ATOM 676 C C . ALA A 1 89 ? -1.563 -0.699 14.052 1.00 80.94 89 ALA A C 1
ATOM 678 O O . ALA A 1 89 ? -2.291 -0.045 14.796 1.00 80.94 89 ALA A O 1
ATOM 679 N N . LEU A 1 90 ? -2.028 -1.599 13.181 1.00 85.56 90 LEU A N 1
ATOM 680 C CA . LEU A 1 90 ? -3.435 -1.944 13.048 1.00 85.56 90 LEU A CA 1
ATOM 681 C C . LEU A 1 90 ? -3.799 -2.967 14.131 1.00 85.56 90 LEU A C 1
ATOM 683 O O . LEU A 1 90 ? -3.148 -4.018 14.196 1.00 85.56 90 LEU A O 1
ATOM 687 N N . PRO A 1 91 ? -4.802 -2.702 14.986 1.00 86.81 91 PRO A N 1
ATOM 688 C CA . PRO A 1 91 ? -5.320 -3.722 15.889 1.00 86.81 91 PRO A CA 1
ATOM 689 C C . PRO A 1 91 ? -5.918 -4.904 15.107 1.00 86.81 91 PRO A C 1
ATOM 691 O O . PRO A 1 91 ? -6.194 -4.827 13.911 1.00 86.81 91 PRO A O 1
ATOM 694 N N . SER A 1 92 ? -6.125 -6.036 15.780 1.00 87.56 92 SER A N 1
ATOM 695 C CA . SER A 1 92 ? -6.849 -7.147 15.163 1.00 87.56 92 SER A CA 1
ATOM 696 C C . SER A 1 92 ? -8.307 -6.751 14.918 1.00 87.56 92 SER A C 1
ATOM 698 O O . SER A 1 92 ? -8.979 -6.211 15.796 1.00 87.56 92 SER A O 1
ATOM 700 N N . GLY A 1 93 ? -8.816 -7.029 13.719 1.00 90.81 93 GLY A N 1
ATOM 701 C CA . GLY A 1 93 ? -10.166 -6.624 13.354 1.00 90.81 93 GLY A CA 1
ATOM 702 C C . GLY A 1 93 ? -10.499 -6.857 11.889 1.00 90.81 93 GLY A C 1
ATOM 703 O O . GLY A 1 93 ? -9.743 -7.482 11.146 1.00 90.81 93 GLY A O 1
ATOM 704 N N . HIS A 1 94 ? -11.659 -6.341 11.488 1.00 93.25 94 HIS A N 1
ATOM 705 C CA . HIS A 1 94 ? -12.126 -6.377 10.108 1.00 93.25 94 HIS A CA 1
ATOM 706 C C . HIS A 1 94 ? -11.896 -5.022 9.455 1.00 93.25 94 HIS A C 1
ATOM 708 O O . HIS A 1 94 ? -12.194 -3.983 10.046 1.00 93.25 94 HIS A O 1
ATOM 714 N N . TYR A 1 95 ? -11.406 -5.047 8.221 1.00 93.62 95 TYR A N 1
ATOM 715 C CA . TYR A 1 95 ? -11.053 -3.852 7.473 1.00 93.62 95 TYR A CA 1
ATOM 716 C C . TYR A 1 95 ? -11.634 -3.899 6.063 1.00 93.62 95 TYR A C 1
ATOM 718 O O . TYR A 1 95 ? -11.758 -4.970 5.466 1.00 93.62 95 TYR A O 1
ATOM 726 N N . VAL A 1 96 ? -11.949 -2.727 5.519 1.00 93.81 96 VAL A N 1
ATOM 727 C CA . VAL A 1 96 ? -12.320 -2.532 4.116 1.00 93.81 96 VAL A CA 1
ATOM 728 C C . VAL A 1 96 ? -11.251 -1.674 3.459 1.00 93.81 96 VAL A C 1
ATOM 730 O O . VAL A 1 96 ? -11.033 -0.532 3.861 1.00 93.81 96 VAL A O 1
ATOM 733 N N . LEU A 1 97 ? -10.596 -2.236 2.443 1.00 93.88 97 LEU A N 1
ATOM 734 C CA . LEU A 1 97 ? -9.631 -1.530 1.609 1.00 93.88 97 LEU A CA 1
ATOM 735 C C . LEU A 1 97 ? -10.315 -1.048 0.328 1.00 93.88 97 LEU A C 1
ATOM 737 O O . LEU A 1 97 ? -10.766 -1.856 -0.485 1.00 93.88 97 LEU A O 1
ATOM 741 N N . GLY A 1 98 ? -10.346 0.266 0.134 1.00 94.94 98 GLY A N 1
ATOM 742 C CA . GLY A 1 98 ? -10.666 0.896 -1.140 1.00 94.94 98 GLY A CA 1
ATOM 743 C C . GLY A 1 98 ? -9.383 1.220 -1.899 1.00 94.94 98 GLY A C 1
ATOM 744 O O . GLY A 1 98 ? -8.536 1.953 -1.392 1.00 94.94 98 GLY A O 1
ATOM 745 N N . LEU A 1 99 ? -9.243 0.693 -3.117 1.00 94.44 99 LEU A N 1
ATOM 746 C CA . LEU A 1 99 ? -8.135 1.009 -4.019 1.00 94.44 99 LEU A CA 1
ATOM 747 C C . LEU A 1 99 ? -8.677 1.343 -5.409 1.00 94.44 99 LEU A C 1
ATOM 749 O O . LEU A 1 99 ? -9.302 0.503 -6.055 1.00 94.44 99 LEU A O 1
ATOM 753 N N . ALA A 1 100 ? -8.374 2.543 -5.895 1.00 94.56 100 ALA A N 1
ATOM 754 C CA . ALA A 1 100 ? -8.589 2.929 -7.284 1.00 94.56 100 ALA A CA 1
ATOM 755 C C . ALA A 1 100 ? -7.257 3.341 -7.914 1.00 94.56 100 ALA A C 1
ATOM 757 O O . ALA A 1 100 ? -6.553 4.195 -7.380 1.00 94.56 100 ALA A O 1
ATOM 758 N N . LEU A 1 101 ? -6.915 2.741 -9.053 1.00 92.62 101 LEU A N 1
ATOM 759 C CA . LEU A 1 101 ? -5.696 3.049 -9.799 1.00 92.62 101 LEU A CA 1
ATOM 760 C C . LEU A 1 101 ? -6.009 3.992 -10.963 1.00 92.62 101 LEU A C 1
ATOM 762 O O . LEU A 1 101 ? -7.017 3.818 -11.655 1.00 92.62 101 LEU A O 1
ATOM 766 N N . GLY A 1 102 ? -5.122 4.957 -11.191 1.00 88.69 102 GLY A N 1
ATOM 767 C CA . GLY A 1 102 ? -5.198 5.911 -12.292 1.00 88.69 102 GLY A CA 1
ATOM 768 C C . GLY A 1 102 ? -5.055 5.290 -13.683 1.00 88.69 102 GLY A C 1
ATOM 769 O O . GLY A 1 102 ? -5.019 4.069 -13.868 1.00 88.69 102 GLY A O 1
ATOM 770 N N . ASN A 1 103 ? -4.975 6.155 -14.691 1.00 80.56 103 ASN A N 1
ATOM 771 C CA . ASN A 1 103 ? -4.935 5.752 -16.100 1.00 80.56 103 ASN A CA 1
ATOM 772 C C . ASN A 1 103 ? -3.636 5.017 -16.460 1.00 80.56 103 ASN A C 1
ATOM 774 O O . ASN A 1 103 ? -3.628 4.138 -17.318 1.00 80.56 103 ASN A O 1
ATOM 778 N N . GLU A 1 104 ? -2.562 5.296 -15.732 1.00 85.31 104 GLU A N 1
ATOM 779 C CA . GLU A 1 104 ? -1.235 4.705 -15.877 1.00 85.31 104 GLU A CA 1
ATOM 780 C C . GLU A 1 104 ? -1.159 3.271 -15.320 1.00 85.31 104 GLU A C 1
ATOM 782 O O . GLU A 1 104 ? -0.098 2.645 -15.353 1.00 85.31 104 GLU A O 1
ATOM 787 N N . ARG A 1 105 ? -2.281 2.699 -14.851 1.00 86.81 105 ARG A N 1
ATOM 788 C CA . ARG A 1 105 ? -2.358 1.316 -14.348 1.00 86.81 105 ARG A CA 1
ATOM 789 C C . ARG A 1 105 ? -1.890 0.260 -15.349 1.00 86.81 105 ARG A C 1
ATOM 791 O O . ARG A 1 105 ? -1.498 -0.821 -14.924 1.00 86.81 105 ARG A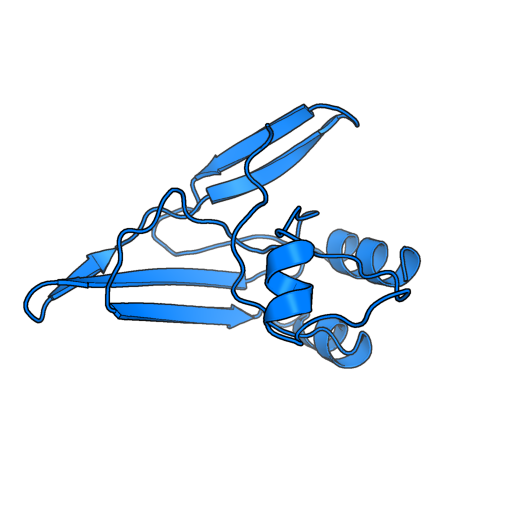 O 1
ATOM 798 N N . GLN A 1 106 ? -1.908 0.554 -16.653 1.00 88.88 106 GLN A N 1
ATOM 799 C CA . GLN A 1 106 ? -1.408 -0.374 -17.671 1.00 88.88 106 GLN A CA 1
ATOM 800 C C . GLN A 1 106 ? 0.066 -0.728 -17.435 1.00 88.88 106 GLN A C 1
ATOM 802 O O . GLN A 1 106 ? 0.445 -1.881 -17.596 1.00 88.88 106 GLN A O 1
ATOM 807 N N . LEU A 1 107 ? 0.866 0.210 -16.919 1.00 90.88 107 LEU A N 1
ATOM 808 C CA . LEU A 1 107 ? 2.266 -0.045 -16.575 1.00 90.88 107 LEU A CA 1
ATOM 809 C C . LEU A 1 107 ? 2.410 -1.104 -15.472 1.00 90.88 107 LEU A C 1
ATOM 811 O O . LEU A 1 107 ? 3.347 -1.897 -15.502 1.00 90.88 107 LEU A O 1
ATOM 815 N N . LEU A 1 108 ? 1.472 -1.156 -14.517 1.00 90.19 108 LEU A N 1
ATOM 816 C CA . LEU A 1 108 ? 1.446 -2.196 -13.480 1.00 90.19 108 LEU A CA 1
ATOM 817 C C . LEU A 1 108 ? 1.122 -3.565 -14.079 1.00 90.19 108 LEU A C 1
ATOM 819 O O . LEU A 1 108 ? 1.721 -4.564 -13.683 1.00 90.19 108 LEU A O 1
ATOM 823 N N . ILE A 1 109 ? 0.197 -3.603 -15.040 1.00 89.75 109 ILE A N 1
ATOM 824 C CA . ILE A 1 109 ? -0.195 -4.826 -15.747 1.00 89.75 109 ILE A CA 1
ATOM 825 C C . ILE A 1 109 ? 0.986 -5.354 -16.567 1.00 89.75 109 ILE A C 1
ATOM 827 O O . ILE A 1 109 ? 1.347 -6.525 -16.438 1.00 89.75 109 ILE A O 1
ATOM 831 N N . ASP A 1 110 ? 1.634 -4.486 -17.342 1.00 90.62 110 ASP A N 1
ATOM 832 C CA . ASP A 1 110 ? 2.768 -4.842 -18.200 1.00 90.62 110 ASP A CA 1
ATOM 833 C C . ASP A 1 110 ? 3.973 -5.312 -17.369 1.00 90.62 110 ASP A C 1
ATOM 835 O O . ASP A 1 110 ? 4.654 -6.276 -17.727 1.00 90.62 110 ASP A O 1
ATOM 839 N N . ALA A 1 111 ? 4.188 -4.695 -16.202 1.00 89.00 111 ALA A N 1
ATOM 840 C CA . ALA A 1 111 ? 5.199 -5.108 -15.231 1.00 89.00 111 ALA A CA 1
ATOM 841 C C . ALA A 1 111 ? 4.824 -6.379 -14.443 1.00 89.00 111 ALA A C 1
ATOM 843 O O . ALA A 1 111 ? 5.627 -6.845 -13.630 1.00 89.00 111 ALA A O 1
ATOM 844 N N . LYS A 1 112 ? 3.626 -6.944 -14.656 1.00 88.69 112 LYS A N 1
ATOM 845 C CA . LYS A 1 112 ? 3.073 -8.082 -13.898 1.00 88.69 112 LYS A CA 1
ATOM 846 C C . LYS A 1 112 ? 3.108 -7.843 -12.384 1.00 88.69 112 LYS A C 1
ATOM 848 O O . LYS A 1 112 ? 3.394 -8.758 -11.606 1.00 88.69 112 LYS A O 1
ATOM 853 N N . ALA A 1 113 ? 2.846 -6.604 -11.973 1.00 88.38 113 ALA A N 1
ATOM 854 C CA . ALA A 1 113 ? 2.834 -6.220 -10.572 1.00 88.38 113 ALA A CA 1
ATOM 855 C C . ALA A 1 113 ? 1.726 -6.975 -9.822 1.00 88.38 113 ALA A C 1
ATOM 857 O O . ALA A 1 113 ? 0.614 -7.144 -10.323 1.00 88.38 113 ALA A O 1
ATOM 858 N N . LYS A 1 114 ? 2.034 -7.420 -8.602 1.00 89.00 114 LYS A N 1
ATOM 859 C CA . LYS A 1 114 ? 1.073 -8.061 -7.700 1.00 89.00 114 LYS A CA 1
ATOM 860 C C . LYS A 1 114 ? 0.706 -7.089 -6.585 1.00 89.00 114 LYS A C 1
ATOM 862 O O . LYS A 1 114 ? 1.590 -6.459 -6.011 1.00 89.00 114 LYS A O 1
ATOM 867 N N . LEU A 1 115 ? -0.585 -6.991 -6.274 1.00 89.31 115 LEU A N 1
ATOM 868 C CA . LEU A 1 115 ? -1.052 -6.277 -5.088 1.00 89.31 115 LEU A CA 1
ATOM 869 C C . LEU A 1 115 ? -0.829 -7.155 -3.855 1.00 89.31 115 LEU A C 1
ATOM 871 O O . LEU A 1 115 ? -1.183 -8.334 -3.864 1.00 89.31 115 LEU A O 1
ATOM 875 N N . LEU A 1 116 ? -0.258 -6.571 -2.807 1.00 89.06 116 LEU A N 1
ATOM 876 C CA . LEU A 1 116 ? 0.047 -7.246 -1.552 1.00 89.06 116 LEU A CA 1
ATOM 877 C C . LEU A 1 116 ? -0.444 -6.390 -0.382 1.00 89.06 116 LEU A C 1
ATOM 879 O O . LEU A 1 116 ? -0.349 -5.164 -0.424 1.00 89.06 116 LEU A O 1
ATOM 883 N N . VAL A 1 117 ? -0.931 -7.052 0.666 1.00 87.69 117 VAL A N 1
ATOM 884 C CA . VAL A 1 117 ? -1.125 -6.465 1.996 1.00 87.69 117 VAL A CA 1
ATOM 885 C C . VAL A 1 117 ? -0.136 -7.169 2.911 1.00 87.69 117 VAL A C 1
ATOM 887 O O . VAL A 1 117 ? -0.195 -8.388 3.051 1.00 87.69 117 VAL A O 1
ATOM 890 N N . ALA A 1 118 ? 0.807 -6.419 3.470 1.00 86.62 118 ALA A N 1
ATOM 891 C CA . ALA A 1 118 ? 1.914 -6.976 4.232 1.00 86.62 118 ALA A CA 1
ATOM 892 C C . ALA A 1 118 ? 2.296 -6.058 5.392 1.00 86.62 118 ALA A C 1
ATOM 894 O O . ALA A 1 118 ? 2.111 -4.840 5.328 1.00 86.62 118 ALA A O 1
ATOM 895 N N . TYR A 1 119 ? 2.851 -6.652 6.444 1.00 81.00 119 TYR A N 1
ATOM 896 C CA . TYR A 1 119 ? 3.424 -5.910 7.558 1.00 81.00 119 TYR A CA 1
ATOM 897 C C . TYR A 1 119 ? 4.830 -5.442 7.200 1.00 81.00 119 TYR A C 1
ATOM 899 O O . TYR A 1 119 ? 5.550 -6.121 6.473 1.00 81.00 119 TYR A O 1
ATOM 907 N N . ARG A 1 120 ? 5.230 -4.285 7.723 1.00 77.44 120 ARG A N 1
ATOM 908 C CA . ARG A 1 120 ? 6.618 -3.826 7.636 1.00 77.44 120 ARG A CA 1
ATOM 909 C C . ARG A 1 120 ? 7.461 -4.560 8.666 1.00 77.44 120 ARG A C 1
ATOM 911 O O . ARG A 1 120 ? 6.992 -4.803 9.782 1.00 77.44 120 ARG A O 1
ATOM 918 N N . ALA A 1 121 ? 8.709 -4.855 8.319 1.00 69.12 121 ALA A N 1
ATOM 919 C CA . ALA A 1 121 ? 9.648 -5.389 9.295 1.00 69.12 121 ALA A CA 1
ATOM 920 C C . ALA A 1 121 ? 9.814 -4.367 10.429 1.00 69.12 121 ALA A C 1
ATOM 922 O O . ALA A 1 121 ? 10.154 -3.203 10.189 1.00 69.12 121 ALA A O 1
ATOM 923 N N . LYS A 1 122 ? 9.600 -4.778 11.685 1.00 60.12 122 LYS A N 1
ATOM 924 C CA . LYS A 1 122 ? 10.054 -3.951 12.808 1.00 60.12 122 LYS A CA 1
ATOM 925 C C . LYS A 1 122 ? 11.576 -3.898 12.725 1.00 60.12 122 LYS A C 1
ATOM 927 O O . LYS A 1 122 ? 12.226 -4.939 12.802 1.00 60.12 122 LYS A O 1
ATOM 932 N N . LYS A 1 123 ? 12.154 -2.700 12.581 1.00 53.53 123 LYS A N 1
ATOM 933 C CA . LYS A 1 123 ? 13.588 -2.531 12.844 1.00 53.53 123 LYS A CA 1
ATOM 934 C C . LYS A 1 123 ? 13.837 -3.010 14.279 1.00 53.53 123 LYS A C 1
ATOM 936 O O . LYS A 1 123 ? 13.196 -2.503 15.198 1.00 53.53 123 LYS A O 1
ATOM 941 N N . LYS A 1 124 ? 14.678 -4.035 14.425 1.00 35.16 124 LYS A N 1
ATOM 942 C CA . LYS A 1 124 ? 15.250 -4.421 15.718 1.00 35.16 124 LYS A CA 1
ATOM 943 C C . LYS A 1 124 ? 16.175 -3.322 16.219 1.00 35.16 124 LYS A C 1
ATOM 945 O O . LYS A 1 124 ? 16.838 -2.694 15.361 1.00 35.16 124 LYS A O 1
#

Secondary structure (DSSP, 8-state):
-HHHHHHHHHTT--EEEEEEEEETTEEEEPPEEEEEEEETTEEEEEEPPTT-EE---EE--B-HHHHHHTTSS-TT-----EES-EES-PPSSEEEEEEEE-GGGHHHHHTT------PBPPP-

Radius of gyration: 15.01 Å; chains: 1; bounding box: 41×32×34 Å

pLDDT: mean 87.24, std 8.83, range [35.16, 96.38]

Sequence (124 aa):
MAEAADALRKAKIPAKVQLYQIEQGRTVEVELKRSRWVSRNEVEWLTIPADGTVPGLEAADADRESLLEAGLVAQGVAYTELSFASADALPSGHYVLGLALGNERQLLIDAKAKLLVAYRAKKK

Organism: NCBI:txid1843581